Protein 3NG2 (pdb70)

Foldseek 3Di:
DDPPWQEAPPVRDGPCRQVVVPWAWDAQPVGRIHIPVVQVVVCVPAQADPPPGHRRDDDPDDDDDD/DQDPPFAAAPPVRDGDCRQVVVPWDWDAQPVGDIHTPVVVVVVVVPAQADPPPGHGRDDDPDDDDDD

InterPro domains:
  IPR001841 Zinc finger, RING-type [PF13639] (135-181)
  IPR001841 Zinc finger, RING-type [PS50089] (136-181)
  IPR001841 Zinc finger, RING-type [SM00184] (136-180)
  IPR013083 Zinc finger, RING/FYVE/PHD-type [G3DSA:3.30.40.10] (132-194)
  IPR017907 Zinc finger, RING-type, conserved site [PS00518] (158-167)
  IPR043295 RNF4, RING finger, HC subclass [cd16533] (131-187)
  IPR047134 E3 ubiquitin-protein ligase RNF4 [PTHR23041] (5-194)

GO terms:
  GO:0004842 ubiquitin-protein transferase activity (F, IDA)
  GO:0005634 nucleus (C, IDA)
  GO:0005654 nucleoplasm (C, IDA)
  GO:0016605 PML body (C, IDA)
  GO:0003677 DNA binding (F, IDA)
  GO:0031491 nucleosome binding (F, IDA)
  GO:0045893 positive regulation of DNA-templated transcription (P, IDA)
  GO:0046685 response to arsenic-containing substance (P, IDA)
  GO:0085020 protein K6-linked ubiquitination (P, IDA)
  GO:0070534 protein K63-linked ubiquitination (P, IDA)
  GO:0070936 protein K48-linked ubiquitination (P, IDA)
  GO:0070979 pr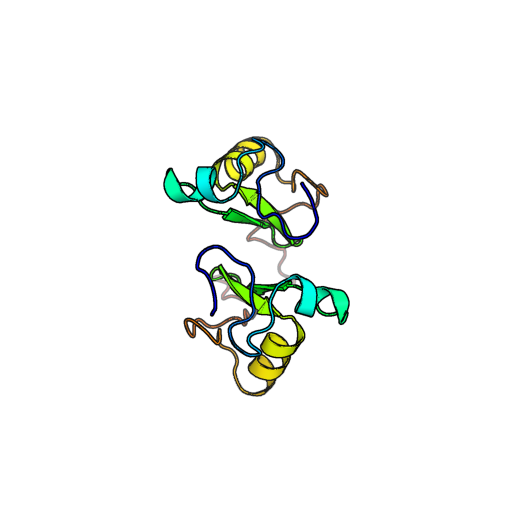otein K11-linked ubiquitination (P, IDA)
  GO:0061630 ubiquitin protein ligase activity (F, EXP)
  GO:0005634 nucleus (C, EXP)
  GO:0004842 ubiquitin-protein transferase activity (F, IMP)
  GO:0016567 protein ubiquitination (P, IMP)
  GO:0051865 protein autoubiquitination (P, IMP)
  GO:0032184 SUMO polymer binding (F, IPI)
  GO:0061630 ubiquitin protein ligase activity (F, IDA)
  GO:0008270 zinc ion binding (F, IDA)

Structure (mmCIF, N/CA/C/O backbone):
data_3NG2
#
_entry.id   3NG2
#
_cell.length_a   58.487
_cell.length_b   85.922
_cell.length_c   22.277
_cell.angle_alpha   90.00
_cell.angle_beta   90.00
_cell.angle_gamma   90.00
#
_symmetry.space_group_name_H-M   'P 21 21 2'
#
loop_
_entity.id
_entity.type
_entity.pdbx_description
1 polymer 'RING finger protein 4'
2 non-polymer 'ZINC ION'
3 non-polymer 'SULFATE ION'
4 water water
#
loop_
_atom_site.group_PDB
_atom_site.id
_atom_site.type_symbol
_atom_site.label_atom_id
_atom_site.label_alt_id
_atom_site.label_comp_id
_atom_site.label_asym_id
_atom_site.label_entity_id
_atom_site.label_seq_id
_atom_site.pdbx_PDB_ins_code
_atom_site.Cartn_x
_atom_site.Cartn_y
_atom_site.Cartn_z
_atom_site.occupancy
_atom_site.B_iso_or_equiv
_atom_site.auth_seq_id
_atom_site.auth_comp_id
_atom_site.auth_asym_id
_atom_site.auth_atom_id
_atom_site.pdbx_PDB_model_num
ATOM 1 N N . ARG A 1 6 ? -13.527 25.474 6.032 1.00 36.12 129 ARG A N 1
ATOM 2 C CA . ARG A 1 6 ? -14.615 26.199 6.786 1.00 35.75 129 ARG A CA 1
ATOM 3 C C . ARG A 1 6 ? -15.665 25.248 7.414 1.00 34.79 129 ARG A C 1
ATOM 4 O O . ARG A 1 6 ? -15.267 24.244 8.007 1.00 35.45 129 ARG A O 1
ATOM 12 N N . PRO A 1 7 ? -16.991 25.536 7.315 1.00 33.63 130 PRO A N 1
ATOM 13 C CA . PRO A 1 7 ? -17.911 24.654 8.065 1.00 32.59 130 PRO A CA 1
ATOM 14 C C . PRO A 1 7 ? -17.933 23.185 7.602 1.00 31.76 130 PRO A C 1
ATOM 15 O O . PRO A 1 7 ? -17.526 22.899 6.483 1.00 31.08 130 PRO A O 1
ATOM 19 N N . SER A 1 8 ? -18.422 22.281 8.462 1.00 30.92 131 SER A N 1
ATOM 20 C CA . SER A 1 8 ? -18.544 20.855 8.139 1.00 29.75 131 SER A CA 1
ATOM 21 C C . SER A 1 8 ? -19.145 20.686 6.753 1.00 28.25 131 SER A C 1
ATOM 22 O O . SER A 1 8 ? -20.159 21.303 6.450 1.00 28.18 131 SER A O 1
ATOM 25 N N . GLY A 1 9 ? -18.504 19.881 5.908 1.00 26.20 132 GLY A N 1
ATOM 26 C CA . GLY A 1 9 ? -19.028 19.609 4.551 1.00 24.81 132 GLY A CA 1
ATOM 27 C C . GLY A 1 9 ? -18.462 20.532 3.488 1.00 24.35 132 GLY A C 1
ATOM 28 O O . GLY A 1 9 ? -18.835 20.439 2.315 1.00 23.26 132 GLY A O 1
ATOM 29 N N . THR A 1 10 ? -17.564 21.429 3.902 1.00 23.66 133 THR A N 1
ATOM 30 C CA . THR A 1 10 ? -16.825 22.260 2.969 1.00 24.08 133 THR A CA 1
ATOM 31 C C . THR A 1 10 ? -15.640 21.469 2.467 1.00 24.89 133 THR A C 1
ATOM 32 O O . THR A 1 10 ? -14.834 20.934 3.258 1.00 25.18 133 THR A O 1
ATOM 36 N N . VAL A 1 11 ? -15.554 21.346 1.154 1.00 24.13 134 VAL A N 1
ATOM 37 C CA . VAL A 1 11 ? -14.430 20.671 0.551 1.00 25.08 134 VAL A CA 1
ATOM 38 C C . VAL A 1 11 ? -13.523 21.843 0.156 1.00 25.56 134 VAL A C 1
ATOM 39 O O . VAL A 1 11 ? -13.760 22.527 -0.850 1.00 25.83 134 VAL A O 1
ATOM 43 N N . SER A 1 12 ? -12.500 22.082 0.955 1.00 24.53 135 SER A N 1
ATOM 44 C CA . SER A 1 12 ? -11.523 23.100 0.588 1.00 23.80 135 SER A CA 1
ATOM 45 C C . SER A 1 12 ? -10.160 22.724 1.123 1.00 22.22 135 SER A C 1
ATOM 46 O O . SER A 1 12 ? -10.042 21.821 1.950 1.00 21.69 135 SER A O 1
ATOM 49 N N . CYS A 1 13 ? -9.12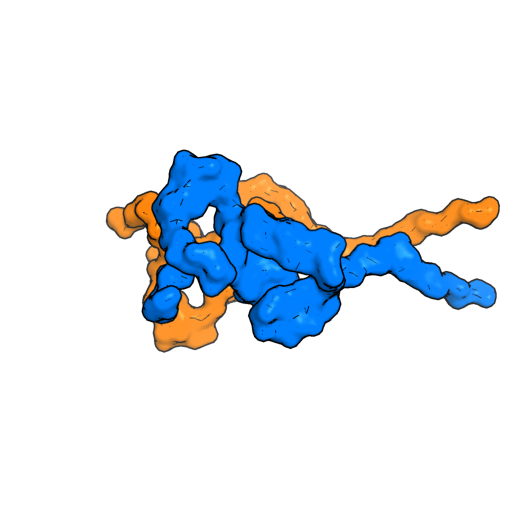1 23.388 0.616 1.00 20.05 136 CYS A N 1
ATOM 50 C CA . CYS A 1 13 ? -7.768 23.142 1.085 1.00 19.31 136 CYS A CA 1
ATOM 51 C C . CYS A 1 13 ? -7.460 24.077 2.229 1.00 19.70 136 CYS A C 1
ATOM 52 O O . CYS A 1 13 ? -7.603 25.288 2.075 1.00 17.80 136 CYS A O 1
ATOM 55 N N . PRO A 1 14 ? -7.011 23.526 3.369 1.00 19.11 137 PRO A N 1
ATOM 56 C CA . PRO A 1 14 ? -6.724 24.372 4.528 1.00 20.91 137 PRO A CA 1
ATOM 57 C C . PRO A 1 14 ? -5.405 25.141 4.404 1.00 21.85 137 PRO A C 1
ATOM 58 O O . PRO A 1 14 ? -5.204 26.130 5.116 1.00 23.49 137 PRO A O 1
ATOM 62 N N . ILE A 1 15 ? -4.530 24.713 3.499 1.00 20.59 138 ILE A N 1
ATOM 63 C CA . ILE A 1 15 ? -3.233 25.360 3.293 1.00 20.61 138 ILE A CA 1
ATOM 64 C C . ILE A 1 15 ? -3.322 26.628 2.422 1.00 21.65 138 ILE A C 1
ATOM 65 O O . ILE A 1 15 ? -2.891 27.694 2.854 1.00 22.85 138 ILE A O 1
ATOM 70 N N . CYS A 1 16 ? -3.821 26.507 1.192 1.00 20.77 139 CYS A N 1
ATOM 71 C CA . CYS A 1 16 ? -3.987 27.670 0.321 1.00 21.29 139 C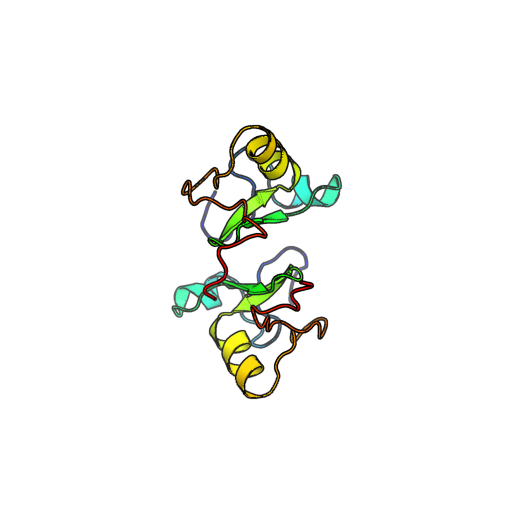YS A CA 1
ATOM 72 C C . CYS A 1 16 ? -5.296 28.389 0.630 1.00 22.86 139 CYS A C 1
ATOM 73 O O . CYS A 1 16 ? -5.430 29.565 0.310 1.00 23.35 139 CYS A O 1
ATOM 76 N N . MET A 1 17 ? -6.236 27.677 1.258 1.00 23.48 140 MET A N 1
ATOM 77 C CA . MET A 1 17 ? -7.590 28.208 1.581 1.00 25.64 140 MET A CA 1
ATOM 78 C C . MET A 1 17 ? -8.544 28.385 0.377 1.00 25.78 140 MET A C 1
ATOM 79 O O . MET A 1 17 ? -9.621 29.002 0.505 1.00 27.09 140 MET A O 1
ATOM 84 N N . ASP A 1 18 ? -8.166 27.861 -0.785 1.00 24.51 141 ASP A N 1
ATOM 85 C CA . ASP A 1 18 ? -9.031 27.893 -1.960 1.00 24.84 141 ASP A CA 1
ATOM 86 C C . ASP A 1 18 ? -10.200 26.961 -1.723 1.00 24.99 141 ASP A C 1
ATOM 87 O O . ASP A 1 18 ? -10.041 25.889 -1.134 1.00 24.91 141 ASP A O 1
ATOM 92 N N . GLY A 1 19 ? -11.383 27.409 -2.124 1.00 25.29 142 GLY A N 1
ATOM 93 C CA . GLY A 1 19 ? -12.588 26.579 -2.016 1.00 25.08 142 GLY A CA 1
ATOM 94 C C . GLY A 1 19 ? -12.636 25.593 -3.160 1.00 24.54 142 GLY A C 1
ATOM 95 O O . GLY A 1 19 ? -11.861 25.693 -4.119 1.00 23.77 142 GLY A O 1
ATOM 96 N N . TYR A 1 20 ? -13.573 24.648 -3.072 1.00 24.11 143 TYR A N 1
ATOM 97 C CA . TYR A 1 20 ? -13.771 23.653 -4.122 1.00 23.61 143 TYR A CA 1
ATOM 98 C C . TYR A 1 20 ? -13.703 24.166 -5.579 1.00 23.81 143 TYR A C 1
ATOM 99 O O . TYR A 1 20 ? -12.968 23.612 -6.424 1.00 22.75 143 TYR A O 1
ATOM 108 N N . SER A 1 21 ? -14.494 25.197 -5.876 1.00 24.32 144 SER A N 1
ATOM 109 C CA . SER A 1 21 ? -14.616 25.687 -7.250 1.00 25.39 144 SER A CA 1
ATOM 110 C C . SER A 1 21 ? -13.299 26.231 -7.792 1.00 25.57 144 SER A C 1
ATOM 111 O O . SER A 1 21 ? -12.882 25.912 -8.920 1.00 25.86 144 SER A O 1
ATOM 114 N N . GLU A 1 22 ? -12.647 27.024 -6.959 1.00 25.50 145 GLU A N 1
ATOM 115 C CA . GLU A 1 22 ? -11.339 27.614 -7.242 1.00 26.08 145 GLU A CA 1
ATOM 116 C C . GLU A 1 22 ? -10.250 26.570 -7.560 1.00 26.03 145 GLU A C 1
ATOM 117 O O . GLU A 1 22 ? -9.370 26.798 -8.424 1.00 26.68 145 GLU A O 1
ATOM 123 N N . ILE A 1 23 ? -10.308 25.430 -6.870 1.00 24.52 146 ILE A N 1
ATOM 124 C CA . ILE A 1 23 ? -9.357 24.338 -7.080 1.00 23.57 146 ILE A CA 1
ATOM 125 C C . ILE A 1 23 ? -9.590 23.603 -8.404 1.00 24.44 146 ILE A C 1
ATOM 126 O O . ILE A 1 23 ? -8.705 23.555 -9.243 1.00 24.02 146 ILE A O 1
ATOM 131 N N . VAL A 1 24 ? -10.775 23.028 -8.593 1.00 25.49 147 VAL A N 1
ATOM 132 C CA . VAL A 1 24 ? -10.973 22.103 -9.708 1.00 27.81 147 VAL A CA 1
ATOM 133 C C . VAL A 1 24 ? -11.063 22.834 -11.046 1.00 28.86 147 VAL A C 1
ATOM 134 O O . VAL A 1 24 ? -10.657 22.301 -12.085 1.00 30.87 147 VAL A O 1
ATOM 138 N N . GLN A 1 25 ? -11.543 24.071 -11.023 1.00 29.95 148 GLN A N 1
ATOM 139 C CA . GLN A 1 25 ? -11.739 24.797 -12.271 1.00 31.02 148 GLN A CA 1
ATOM 140 C C . GLN A 1 25 ? -10.410 25.301 -12.842 1.00 31.27 148 GLN A C 1
ATOM 141 O O . GLN A 1 25 ? -10.321 25.602 -14.042 1.00 32.55 148 GLN A O 1
ATOM 147 N N . ASN A 1 26 ? -9.369 25.302 -12.003 1.00 30.73 149 ASN A N 1
ATOM 148 C CA . ASN A 1 26 ? -8.050 25.790 -12.387 1.00 29.96 149 ASN A CA 1
ATOM 149 C C . ASN A 1 26 ? -7.010 24.665 -12.581 1.00 28.47 149 ASN A C 1
ATOM 150 O O . ASN A 1 26 ? -5.799 24.891 -12.551 1.00 27.90 149 ASN A O 1
ATOM 155 N N . GLY A 1 27 ? -7.511 23.448 -12.793 1.00 26.40 150 GLY A N 1
ATOM 156 C CA . GLY A 1 27 ? -6.683 22.312 -13.172 1.00 24.69 150 GLY A CA 1
ATOM 157 C C . GLY A 1 27 ? -6.070 21.540 -12.019 1.00 23.09 150 GLY A C 1
ATOM 158 O O . GLY A 1 27 ? -5.336 20.586 -12.241 1.00 23.75 150 GLY A O 1
ATOM 159 N N . ARG A 1 28 ? -6.359 21.948 -10.790 1.00 21.08 151 ARG A N 1
ATOM 160 C CA . ARG A 1 28 ? -5.973 21.129 -9.632 1.00 18.93 151 ARG A CA 1
ATOM 161 C C . ARG A 1 28 ? -7.084 20.170 -9.262 1.00 18.19 151 ARG A C 1
ATOM 162 O O . ARG A 1 28 ? -8.190 20.206 -9.850 1.00 18.83 151 ARG A O 1
ATOM 170 N N . LEU A 1 29 ? -6.777 19.288 -8.313 1.00 16.67 152 LEU A N 1
ATOM 171 C CA . LEU A 1 29 ? -7.734 18.284 -7.858 1.00 16.12 152 LEU A CA 1
ATOM 172 C C . LEU A 1 29 ? -7.892 18.411 -6.358 1.00 15.18 152 LEU A C 1
ATOM 173 O O . LEU A 1 29 ? -6.993 18.918 -5.688 1.00 16.19 152 LEU A O 1
ATOM 178 N N . ILE A 1 30 ? -9.035 17.965 -5.845 1.00 14.59 153 ILE A N 1
ATOM 179 C CA . ILE A 1 30 ? -9.156 17.683 -4.418 1.00 14.35 153 ILE A CA 1
ATOM 180 C C . ILE A 1 30 ? -8.466 16.324 -4.219 1.00 13.34 153 ILE A C 1
ATOM 181 O O . ILE A 1 30 ? -8.651 15.408 -5.032 1.00 13.35 153 ILE A O 1
ATOM 186 N N . VAL A 1 31 ? -7.669 16.209 -3.155 1.00 13.12 154 VAL A N 1
ATOM 187 C CA . VAL A 1 31 ? -6.967 14.974 -2.815 1.00 11.03 154 VAL A CA 1
ATOM 188 C C . VAL A 1 31 ? -7.189 14.641 -1.334 1.00 12.15 154 VAL A C 1
ATOM 189 O O . VAL A 1 31 ? -7.480 15.546 -0.514 1.00 11.82 154 VAL A O 1
ATOM 193 N N . SER A 1 32 ? -7.088 13.351 -1.011 1.00 11.48 155 SER A N 1
ATOM 194 C CA . SER A 1 32 ? -7.175 12.884 0.372 1.00 12.61 155 SER A CA 1
ATOM 195 C C . SER A 1 32 ? -5.941 12.035 0.658 1.00 13.28 155 SER A C 1
ATOM 196 O O . SER A 1 32 ? -5.515 11.244 -0.168 1.00 12.93 155 SER A O 1
ATOM 199 N N . THR A 1 33 ? -5.372 12.209 1.832 1.00 13.51 156 THR A N 1
ATOM 200 C CA . THR A 1 33 ? -4.358 11.250 2.321 1.00 14.82 156 THR A CA 1
ATOM 201 C C . THR A 1 33 ? -5.050 9.959 2.730 1.00 14.62 156 THR A C 1
ATOM 202 O O . THR A 1 33 ? -6.268 9.940 2.914 1.00 15.83 156 THR A O 1
ATOM 206 N N . GLU A 1 34 ? -4.291 8.878 2.926 1.00 15.52 157 GLU A N 1
ATOM 207 C CA . GLU A 1 34 ? -4.894 7.618 3.424 1.00 16.40 157 GLU A CA 1
ATOM 208 C C . GLU A 1 34 ? -5.502 7.792 4.814 1.00 16.52 157 GLU A C 1
ATOM 209 O O . GLU A 1 34 ? -6.361 7.000 5.199 1.00 17.90 157 GLU A O 1
ATOM 215 N N . CYS A 1 35 ? -5.055 8.818 5.554 1.00 16.03 158 CYS A N 1
ATOM 216 C CA . CYS A 1 35 ? -5.570 9.115 6.910 1.00 15.81 158 CYS A CA 1
ATOM 217 C C . CYS A 1 35 ? -6.840 9.961 6.867 1.00 16.80 158 CYS A C 1
ATOM 218 O O . CYS A 1 35 ? -7.392 10.345 7.921 1.00 17.07 158 CYS A O 1
ATOM 221 N N . GLY A 1 36 ? -7.331 10.207 5.647 1.00 16.25 159 GLY A N 1
ATOM 222 C CA . GLY A 1 36 ? -8.628 10.864 5.462 1.00 14.84 159 GLY A CA 1
ATOM 223 C C . GLY A 1 36 ? -8.575 12.390 5.444 1.00 14.48 159 GLY A C 1
ATOM 224 O O . GLY A 1 36 ? -9.607 13.045 5.552 1.00 14.30 159 GLY A O 1
ATOM 225 N N . HIS A 1 37 ? -7.393 12.966 5.295 1.00 12.48 160 HIS A N 1
A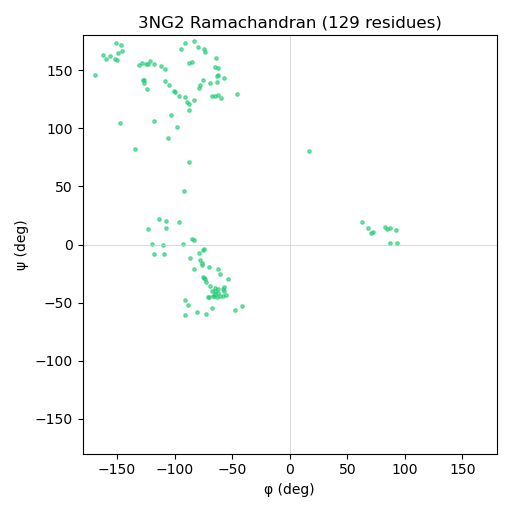TOM 226 C CA . HIS A 1 37 ? -7.255 14.433 5.374 1.00 13.11 160 HIS A CA 1
ATOM 227 C C . HIS A 1 37 ? -7.155 15.096 4.023 1.00 12.64 160 HIS A C 1
ATOM 228 O O . HIS A 1 37 ? -6.397 14.662 3.181 1.00 12.99 160 HIS A O 1
ATOM 235 N N . VAL A 1 38 ? -7.932 16.154 3.831 1.00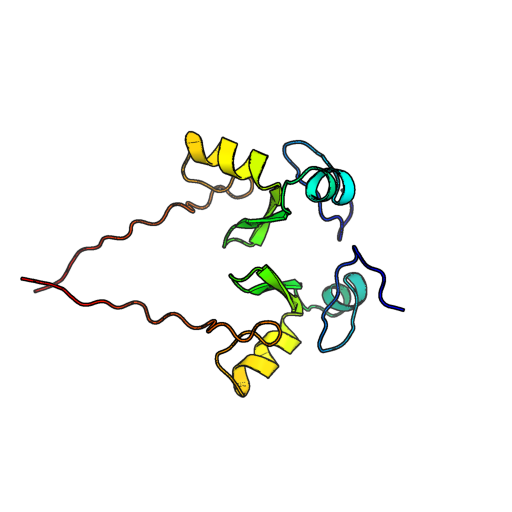 13.46 161 VAL A N 1
ATOM 236 C CA . VAL A 1 38 ? -8.195 16.649 2.453 1.00 12.93 161 VAL A CA 1
ATOM 237 C C . VAL A 1 38 ? -7.483 17.951 2.178 1.00 13.83 161 VAL A C 1
ATOM 238 O O . VAL A 1 38 ? -7.383 18.818 3.075 1.00 12.54 161 VAL A O 1
ATOM 242 N N . PHE A 1 39 ? -6.956 18.073 0.953 1.00 12.95 162 PHE A N 1
ATOM 243 C CA . PHE A 1 39 ? -6.106 19.198 0.546 1.00 13.39 162 PHE A CA 1
ATOM 244 C C . PHE A 1 39 ? -6.326 19.355 -0.945 1.00 13.64 162 PHE A C 1
ATOM 245 O O . PHE A 1 39 ? -7.036 18.557 -1.562 1.00 12.98 162 PHE A O 1
ATOM 253 N N . CYS A 1 40 ? -5.762 20.412 -1.528 1.00 14.32 163 CYS A N 1
ATOM 254 C CA . CYS A 1 40 ? -5.704 20.465 -3.000 1.00 13.84 163 CYS A CA 1
ATOM 255 C C . CYS A 1 40 ? -4.420 19.737 -3.380 1.00 14.33 163 CYS A C 1
ATOM 256 O O . CYS A 1 40 ? -3.519 19.585 -2.539 1.00 13.64 163 CYS A O 1
ATOM 259 N N . SER A 1 41 ? -4.375 19.231 -4.616 1.00 14.08 164 SER A N 1
ATOM 260 C CA . SER A 1 41 ? -3.250 18.421 -5.107 1.00 14.38 164 SER A CA 1
ATOM 261 C C . SER A 1 41 ? -1.916 19.172 -4.958 1.00 15.39 164 SER A C 1
ATOM 262 O O . SER A 1 41 ? -0.884 18.601 -4.556 1.00 16.07 164 SER A O 1
ATOM 265 N N . GLN A 1 42 ? -1.937 20.452 -5.301 1.00 15.89 165 GLN A N 1
ATOM 266 C CA . GLN A 1 42 ? -0.700 21.219 -5.365 1.00 17.51 165 GLN A CA 1
ATOM 267 C C . GLN A 1 42 ? -0.095 21.491 -3.974 1.00 17.28 165 GLN A C 1
ATOM 268 O O . GLN A 1 42 ? 1.108 21.337 -3.774 1.00 15.46 165 GLN A O 1
ATOM 274 N N . CYS A 1 43 ? -0.926 21.896 -3.018 1.00 16.34 166 CYS A N 1
ATOM 275 C CA . CYS A 1 43 ? -0.406 22.137 -1.648 1.00 16.88 166 CYS A CA 1
ATOM 276 C C . CYS A 1 43 ? 0.097 20.832 -1.016 1.00 16.52 166 CYS A C 1
ATOM 277 O O . CYS A 1 43 ? 1.144 20.820 -0.350 1.00 16.33 166 CYS A O 1
ATOM 280 N N . LEU A 1 44 ? -0.617 19.725 -1.228 1.00 16.22 167 LEU A N 1
ATOM 281 C CA . LEU A 1 44 ? -0.141 18.470 -0.628 1.00 17.30 167 LEU A CA 1
ATOM 282 C C . LEU A 1 44 ? 1.188 18.037 -1.244 1.00 17.92 167 LEU A C 1
ATOM 283 O O . LEU A 1 44 ? 2.111 17.643 -0.535 1.00 16.77 167 LEU A O 1
ATOM 288 N N . ARG A 1 45 ? 1.288 18.128 -2.568 1.00 18.84 168 ARG A N 1
ATOM 289 C CA . ARG A 1 45 ? 2.517 17.763 -3.245 1.00 20.37 168 ARG A CA 1
ATOM 290 C C . ARG A 1 45 ? 3.672 18.625 -2.770 1.00 20.17 168 ARG A C 1
ATOM 291 O O . ARG A 1 45 ? 4.776 18.101 -2.516 1.00 19.87 168 ARG A O 1
ATOM 299 N N . ASP A 1 46 ? 3.422 19.924 -2.656 1.00 20.88 169 ASP A N 1
ATOM 300 C CA . ASP A 1 46 ? 4.437 20.850 -2.163 1.00 23.00 169 ASP A CA 1
ATOM 301 C C . ASP A 1 46 ? 4.933 20.477 -0.771 1.00 22.58 169 ASP A C 1
ATOM 302 O O . ASP A 1 46 ? 6.130 20.464 -0.525 1.00 22.17 169 ASP A O 1
ATOM 307 N N . SER A 1 47 ? 4.011 20.136 0.122 1.00 22.73 170 SER A N 1
ATOM 308 C CA . SER A 1 47 ? 4.382 19.751 1.466 1.00 24.26 170 SER A CA 1
ATOM 309 C C . SER A 1 47 ? 5.194 18.439 1.458 1.00 24.39 170 SER A C 1
ATOM 310 O O . SER A 1 47 ? 6.163 18.272 2.223 1.00 25.24 170 SER A O 1
ATOM 313 N N . LEU A 1 48 ? 4.827 17.513 0.585 1.00 23.24 171 LEU A N 1
ATOM 314 C CA . LEU A 1 48 ? 5.519 16.226 0.528 1.00 23.73 171 LEU A CA 1
ATOM 315 C C . LEU A 1 48 ? 6.902 16.270 -0.136 1.00 23.19 171 LEU A C 1
ATOM 316 O O . LEU A 1 48 ? 7.617 15.272 -0.150 1.00 22.72 171 LEU A O 1
ATOM 321 N N . LYS A 1 49 ? 7.283 17.413 -0.670 1.00 22.91 172 LYS A N 1
ATOM 322 C CA . LYS A 1 49 ? 8.626 17.552 -1.231 1.00 24.28 172 LYS A CA 1
ATOM 323 C C . LYS A 1 49 ? 9.682 17.636 -0.148 1.00 24.24 172 LYS A C 1
ATOM 324 O O . LYS A 1 49 ? 10.824 17.189 -0.355 1.00 24.09 172 LYS A O 1
ATOM 330 N N . ASN A 1 50 ? 9.298 18.182 1.008 1.00 23.72 173 ASN A N 1
ATOM 331 C CA . ASN A 1 50 ? 10.250 18.421 2.094 1.00 24.37 173 ASN A CA 1
ATOM 332 C C . ASN A 1 50 ? 9.965 17.700 3.401 1.00 25.04 173 ASN A C 1
ATOM 333 O O . ASN A 1 50 ? 10.697 17.868 4.369 1.00 25.48 173 ASN A O 1
ATOM 338 N N . ALA A 1 51 ? 8.892 16.919 3.425 1.00 24.25 174 ALA A N 1
ATOM 339 C CA . ALA A 1 51 ? 8.508 16.142 4.601 1.00 24.68 174 ALA A CA 1
ATOM 340 C C . ALA A 1 51 ? 7.781 14.883 4.122 1.00 24.05 174 ALA A C 1
ATOM 341 O O . ALA A 1 51 ? 7.302 14.846 2.982 1.00 24.83 174 ALA A O 1
ATOM 343 N N . ASN A 1 52 ? 7.724 13.850 4.958 1.00 23.01 175 ASN A N 1
ATOM 344 C CA . ASN A 1 52 ? 7.094 12.578 4.574 1.00 23.38 175 ASN A CA 1
ATOM 345 C C . ASN A 1 52 ? 5.749 12.368 5.268 1.00 22.29 175 ASN A C 1
ATOM 346 O O . ASN A 1 52 ? 5.226 11.265 5.286 1.00 22.60 175 ASN A O 1
ATOM 351 N N . THR A 1 53 ? 5.205 13.422 5.858 1.00 21.68 176 THR A N 1
ATOM 352 C CA . THR A 1 53 ? 4.077 13.284 6.768 1.00 19.52 176 THR A CA 1
ATOM 353 C C . THR A 1 53 ? 2.861 14.113 6.349 1.00 18.55 176 THR A C 1
ATOM 354 O O . THR A 1 53 ? 2.992 15.120 5.653 1.00 18.16 176 THR A O 1
ATOM 358 N N . CYS A 1 54 ? 1.686 13.683 6.782 1.00 16.75 177 CYS A N 1
ATOM 359 C CA . CYS A 1 54 ? 0.460 14.457 6.548 1.00 15.62 177 CYS A CA 1
ATOM 360 C C . CYS A 1 54 ? 0.550 15.814 7.236 1.00 16.51 177 CYS A C 1
ATOM 361 O O . CYS A 1 54 ? 0.847 15.866 8.425 1.00 16.77 177 CYS A O 1
ATOM 364 N N . PRO A 1 55 ? 0.280 16.914 6.496 1.00 16.88 178 PRO A N 1
ATOM 365 C CA . PRO A 1 55 ? 0.335 18.241 7.094 1.00 18.03 178 PRO A CA 1
ATOM 366 C C . PRO A 1 55 ? -0.647 18.446 8.251 1.00 18.29 178 PRO A C 1
ATOM 367 O O . PRO A 1 55 ? -0.390 19.298 9.113 1.00 19.97 178 PRO A O 1
ATOM 371 N N . THR A 1 56 ? -1.742 17.690 8.271 1.00 17.61 179 THR A N 1
ATOM 372 C CA . THR A 1 56 ? -2.783 17.835 9.308 1.00 18.89 179 THR A CA 1
ATOM 373 C C . THR A 1 56 ? -2.533 16.985 10.568 1.00 19.10 179 THR A C 1
ATOM 374 O O . THR A 1 56 ? -2.532 17.508 11.701 1.00 19.74 179 THR A O 1
ATOM 378 N N . CYS A 1 57 ? -2.297 15.691 10.394 1.00 19.21 180 CYS A N 1
ATOM 379 C CA . CYS A 1 57 ? -2.153 14.809 11.552 1.00 19.13 180 CYS A CA 1
ATOM 380 C C . CYS A 1 57 ? -0.711 14.304 11.774 1.00 19.74 180 CYS A C 1
ATOM 381 O O . CYS A 1 57 ? -0.410 13.629 12.781 1.00 19.13 180 CYS A O 1
ATOM 384 N N . ARG A 1 58 ? 0.141 14.591 10.801 1.00 19.64 181 ARG A N 1
ATOM 385 C CA . ARG A 1 58 ? 1.553 14.184 10.779 1.00 21.07 181 ARG A CA 1
ATOM 386 C C . ARG A 1 58 ? 1.833 12.680 10.757 1.00 21.34 181 ARG A C 1
ATOM 387 O O . ARG A 1 58 ? 2.949 12.253 11.084 1.00 20.79 181 ARG A O 1
ATOM 395 N N . LYS A 1 59 ? 0.835 11.877 10.372 1.00 20.79 182 LYS A N 1
ATOM 396 C CA . LYS A 1 59 ? 1.101 10.470 10.102 1.00 22.26 182 LYS A CA 1
ATOM 397 C C . LYS A 1 59 ? 2.063 10.368 8.933 1.00 22.64 182 LYS A C 1
ATOM 398 O O . LYS A 1 59 ? 1.953 11.125 7.972 1.00 20.73 182 LYS A O 1
ATOM 404 N N . LYS A 1 60 ? 3.018 9.439 8.998 1.00 23.08 183 LYS A N 1
ATOM 405 C CA . LYS A 1 60 ? 3.878 9.243 7.845 1.00 24.90 183 LYS A CA 1
ATOM 406 C C . LYS A 1 60 ? 3.025 8.658 6.725 1.00 25.52 183 LYS A C 1
ATOM 407 O O . LYS A 1 60 ? 2.302 7.672 6.936 1.00 26.07 183 LYS A O 1
ATOM 413 N N . ILE A 1 61 ? 3.083 9.283 5.554 1.00 25.66 184 ILE A N 1
ATOM 414 C CA . ILE A 1 61 ? 2.343 8.809 4.402 1.00 26.75 184 ILE A CA 1
ATOM 415 C C . ILE A 1 61 ? 3.237 8.525 3.177 1.00 27.69 184 ILE A C 1
ATOM 416 O O . ILE A 1 61 ? 2.755 8.372 2.062 1.00 27.17 184 ILE A O 1
ATOM 421 N N . ASN A 1 62 ? 4.545 8.476 3.393 1.00 28.83 185 ASN A N 1
ATOM 422 C CA . ASN A 1 62 ? 5.443 7.958 2.369 1.00 31.01 185 ASN A CA 1
ATOM 423 C C . ASN A 1 62 ? 5.851 6.541 2.784 1.00 31.65 185 ASN A C 1
ATOM 424 O O . ASN A 1 62 ? 6.513 6.385 3.809 1.00 33.51 185 ASN A O 1
ATOM 429 N N . HIS A 1 63 ? 5.384 5.533 2.024 1.00 31.38 186 HIS A N 1
ATOM 430 C CA . HIS A 1 63 ? 5.655 4.062 2.141 1.00 31.25 186 HIS A CA 1
ATOM 431 C C . HIS A 1 63 ? 6.939 3.891 1.287 1.00 30.10 186 HIS A C 1
ATOM 432 O O . HIS A 1 63 ? 6.857 4.052 0.091 1.00 28.55 186 HIS A O 1
ATOM 439 N N . LYS A 1 64 ? 8.119 3.497 1.794 1.00 30.23 187 LYS A N 1
ATOM 440 C CA . LYS A 1 64 ? 8.677 2.104 1.868 1.00 28.85 187 LYS A CA 1
ATOM 441 C C . LYS A 1 64 ? 8.160 0.916 1.053 1.00 27.53 187 LYS A C 1
ATOM 442 O O . LYS A 1 64 ? 7.445 0.048 1.572 1.00 27.25 187 LYS A O 1
ATOM 448 N N . ARG A 1 65 ? 8.584 0.824 -0.213 1.00 24.37 188 ARG A N 1
ATOM 449 C CA . ARG A 1 65 ? 8.266 -0.382 -0.956 1.00 22.83 188 ARG A CA 1
ATOM 450 C C . ARG A 1 65 ? 9.411 -1.402 -0.806 1.00 20.97 188 ARG A C 1
ATOM 451 O O . ARG A 1 65 ? 9.823 -2.001 -1.785 1.00 20.69 188 ARG A O 1
ATOM 459 N N . TYR A 1 66 ? 9.900 -1.594 0.420 1.00 19.41 189 TYR A N 1
ATOM 460 C CA . TYR A 1 66 ? 10.852 -2.665 0.701 1.00 18.46 189 TYR A CA 1
ATOM 461 C C . TYR A 1 66 ? 10.692 -3.106 2.158 1.00 17.32 189 TYR A C 1
ATOM 462 O O . TYR A 1 66 ? 10.108 -2.373 2.976 1.00 17.00 189 TYR A O 1
ATOM 471 N N . HIS A 1 67 ? 11.147 -4.310 2.472 1.00 14.88 190 HIS A N 1
ATOM 472 C CA . HIS A 1 67 ? 10.955 -4.834 3.812 1.00 13.87 190 HIS A CA 1
ATOM 473 C C . HIS A 1 67 ? 11.924 -5.998 4.025 1.00 13.96 190 HIS A C 1
ATOM 474 O O . HIS A 1 67 ? 12.403 -6.590 3.054 1.00 12.44 190 HIS A O 1
ATOM 481 N N . PRO A 1 68 ? 12.152 -6.380 5.290 1.00 13.94 191 PRO A N 1
ATOM 482 C CA . PRO A 1 68 ? 12.940 -7.573 5.561 1.00 14.17 191 PRO A CA 1
ATOM 483 C C . PRO A 1 68 ? 12.253 -8.815 5.051 1.00 13.56 191 PRO A C 1
ATOM 484 O O . PRO A 1 68 ? 11.030 -8.835 4.957 1.00 13.57 191 PRO A O 1
ATOM 488 N N . ILE A 1 69 ? 13.021 -9.846 4.713 1.00 14.41 192 ILE A N 1
ATOM 489 C CA . ILE A 1 69 ? 12.471 -11.178 4.428 1.00 15.00 192 ILE A CA 1
ATOM 490 C C . ILE A 1 69 ? 13.149 -12.201 5.343 1.00 15.92 192 ILE A C 1
ATOM 491 O O . ILE A 1 69 ? 14.374 -12.166 5.516 1.00 16.36 192 ILE A O 1
ATOM 496 N N . TYR A 1 70 ? 12.350 -13.070 5.942 1.00 15.83 193 TYR A N 1
ATOM 497 C CA . TYR A 1 70 ? 12.843 -13.925 7.006 1.00 19.19 193 TYR A CA 1
ATOM 498 C C . TYR A 1 70 ? 13.025 -15.357 6.507 1.00 21.94 193 TYR A C 1
ATOM 499 O O . TYR A 1 70 ? 12.088 -16.185 6.511 1.00 21.66 193 TYR A O 1
ATOM 508 N N . ILE A 1 71 ? 14.247 -15.606 6.045 1.00 24.61 194 ILE A N 1
ATOM 509 C CA . ILE A 1 71 ? 14.704 -16.918 5.581 1.00 27.35 194 ILE A CA 1
ATOM 510 C C . ILE A 1 71 ? 15.963 -17.333 6.360 1.00 27.84 194 ILE A C 1
ATOM 511 O O . ILE A 1 71 ? 16.533 -16.495 7.096 1.00 29.12 194 ILE A O 1
ATOM 516 N N . LEU B 1 5 ? -33.286 16.059 -7.389 1.00 33.95 128 LEU B N 1
ATOM 517 C CA . LEU B 1 5 ? -32.153 16.958 -7.769 1.00 33.10 128 LEU B CA 1
ATOM 518 C C . LEU B 1 5 ? -30.891 16.607 -6.997 1.00 33.67 128 LEU B C 1
ATOM 519 O O . LEU B 1 5 ? -30.911 16.478 -5.764 1.00 32.74 128 LEU B O 1
ATOM 524 N N . ARG B 1 6 ? -29.795 16.459 -7.739 1.00 33.55 129 ARG B N 1
ATOM 525 C CA . ARG B 1 6 ? -28.513 16.086 -7.181 1.00 33.95 129 ARG B CA 1
ATOM 526 C C . ARG B 1 6 ? -27.463 17.008 -7.784 1.00 33.24 129 ARG B C 1
ATOM 527 O O . ARG B 1 6 ? -26.776 16.613 -8.739 1.00 33.84 129 ARG B O 1
ATOM 535 N N . PRO B 1 7 ? -27.310 18.225 -7.223 1.00 32.83 130 PRO B N 1
ATOM 536 C CA . PRO B 1 7 ? -26.442 19.206 -7.873 1.00 32.69 130 PRO B CA 1
ATOM 537 C C . PRO B 1 7 ? -25.022 18.701 -8.065 1.00 33.02 130 PRO B C 1
ATOM 538 O O . PRO B 1 7 ? -24.484 17.998 -7.203 1.00 33.01 130 PRO B O 1
ATOM 542 N N . SER B 1 8 ? -24.418 19.077 -9.188 1.00 32.94 131 SER B N 1
ATOM 543 C CA . SER B 1 8 ? -22.983 18.893 -9.381 1.00 33.29 131 SER B CA 1
ATOM 544 C C . SER B 1 8 ? -22.242 19.715 -8.328 1.00 32.79 131 SER B C 1
ATOM 545 O O . SER B 1 8 ? -22.713 20.781 -7.930 1.00 33.88 131 SER B O 1
ATOM 548 N N . GLY B 1 9 ? -21.101 19.217 -7.855 1.00 32.08 132 GLY B N 1
ATOM 549 C CA . GLY B 1 9 ? -20.305 19.976 -6.872 1.00 30.68 132 GLY B CA 1
ATOM 550 C C . GLY B 1 9 ? -20.759 19.824 -5.425 1.00 30.43 132 GLY B C 1
ATOM 551 O O . GLY B 1 9 ? -20.375 20.623 -4.562 1.00 30.47 132 GLY B O 1
ATOM 552 N N . THR B 1 10 ? -21.588 18.808 -5.161 1.00 28.58 133 THR B N 1
ATOM 553 C CA . THR B 1 10 ? -22.042 18.490 -3.792 1.00 27.30 133 THR B CA 1
ATOM 554 C C . THR B 1 10 ? -21.562 17.085 -3.402 1.00 26.14 133 THR B C 1
ATOM 555 O O . THR B 1 10 ? -21.320 16.242 -4.275 1.00 26.93 133 THR B O 1
ATOM 559 N N . VAL B 1 11 ? -21.426 16.850 -2.098 1.00 25.11 134 VAL B N 1
ATOM 560 C CA . VAL B 1 11 ? -21.015 15.560 -1.573 1.00 24.06 134 VAL B CA 1
ATOM 561 C C . VAL B 1 11 ? -22.244 14.707 -1.348 1.00 23.05 134 VAL B C 1
ATOM 562 O O . VAL B 1 11 ? -23.158 15.102 -0.613 1.00 22.41 134 VAL B O 1
ATOM 566 N N . SER B 1 12 ? -22.273 13.544 -1.989 1.00 21.81 135 SER B N 1
ATOM 567 C CA . SER B 1 12 ? -23.377 12.611 -1.793 1.00 21.90 135 SER B CA 1
ATOM 568 C C . SER B 1 12 ? -22.948 11.199 -2.118 1.00 21.39 135 SER B C 1
ATOM 569 O O . SER B 1 12 ? -21.933 10.987 -2.783 1.00 21.43 135 SER B O 1
ATOM 572 N N . CYS B 1 13 ? -23.731 10.244 -1.642 1.00 19.47 136 CYS B N 1
ATOM 573 C CA . CYS B 1 13 ? -23.515 8.839 -1.938 1.00 19.12 136 CYS B CA 1
ATOM 574 C C . CYS B 1 13 ? -24.408 8.457 -3.113 1.00 19.65 136 CYS B C 1
ATOM 575 O O . CYS B 1 13 ? -25.605 8.697 -3.054 1.00 19.25 136 CYS B O 1
ATOM 578 N N . PRO B 1 14 ? -23.821 7.858 -4.161 1.00 19.94 137 PRO B N 1
ATOM 579 C CA . PRO B 1 14 ? -24.572 7.525 -5.373 1.00 20.84 137 PRO B CA 1
ATOM 580 C C . PRO B 1 14 ? -25.391 6.272 -5.207 1.00 21.47 137 PRO B C 1
ATOM 581 O O . PRO B 1 14 ? -26.180 5.932 -6.099 1.00 22.66 137 PRO B O 1
ATOM 585 N N . ILE B 1 15 ? -25.217 5.579 -4.081 1.00 20.67 138 ILE B N 1
ATOM 586 C CA . ILE B 1 15 ? -25.982 4.352 -3.830 1.00 21.85 138 ILE B CA 1
ATOM 587 C C . ILE B 1 15 ? -27.283 4.684 -3.087 1.00 22.99 138 ILE B C 1
ATOM 588 O O . ILE B 1 15 ? -28.376 4.426 -3.597 1.00 24.20 138 ILE B O 1
ATOM 593 N N . CYS B 1 16 ? -27.178 5.260 -1.896 1.00 22.60 139 CYS B N 1
ATOM 594 C CA . CYS B 1 16 ? -28.360 5.571 -1.088 1.00 23.13 139 CYS B CA 1
ATOM 595 C C . CYS B 1 16 ? -28.960 6.934 -1.434 1.00 23.51 139 CYS B C 1
ATOM 596 O O . CYS B 1 16 ? -30.076 7.261 -0.986 1.00 24.38 139 CYS B O 1
ATOM 599 N N . MET B 1 17 ? -28.209 7.727 -2.208 1.00 23.54 140 MET B N 1
ATOM 600 C CA . MET B 1 17 ? -28.604 9.070 -2.659 1.00 24.70 140 MET B CA 1
ATOM 601 C C . MET B 1 17 ? -28.621 10.124 -1.554 1.00 24.23 140 MET B C 1
ATOM 602 O O . MET B 1 17 ? -29.133 11.230 -1.759 1.00 24.80 140 MET B O 1
ATOM 607 N N . ASP B 1 18 ? -28.099 9.779 -0.378 1.00 22.50 141 ASP B N 1
ATOM 608 C CA . ASP B 1 18 ? -28.048 10.724 0.733 1.00 22.77 141 ASP B CA 1
ATOM 609 C C . ASP B 1 18 ? -26.956 11.758 0.516 1.00 21.89 141 ASP B C 1
ATOM 610 O O . ASP B 1 18 ? -25.886 11.432 0.006 1.00 21.45 141 ASP B O 1
ATOM 615 N N . GLY B 1 19 ? -27.245 13.008 0.892 1.00 21.44 142 GLY B N 1
ATOM 616 C CA . GLY B 1 19 ? -26.233 14.065 0.907 1.00 20.53 142 GLY B CA 1
ATOM 617 C C . GLY B 1 19 ? -25.374 14.078 2.174 1.00 20.34 142 GLY B C 1
ATOM 618 O O . GLY B 1 19 ? -25.603 13.315 3.135 1.00 20.10 142 GLY B O 1
ATOM 619 N N . TYR B 1 20 ? -24.388 14.963 2.173 1.00 19.35 143 TYR B N 1
ATOM 620 C CA . TYR B 1 20 ? -23.422 15.048 3.261 1.00 19.90 143 TYR B CA 1
ATOM 621 C C . TYR B 1 20 ? -24.042 15.045 4.652 1.00 20.12 143 TYR B C 1
ATOM 622 O O . TYR B 1 20 ? -23.693 14.219 5.491 1.00 19.17 143 TYR B O 1
ATOM 631 N N . SER B 1 21 ? -24.947 15.989 4.919 1.00 20.63 144 SER B N 1
ATOM 632 C CA . SER B 1 21 ? -25.464 16.097 6.282 1.00 21.84 144 SER B CA 1
ATOM 633 C C . SER B 1 21 ? -26.301 14.891 6.655 1.00 21.83 144 SER B C 1
ATOM 634 O O . SER B 1 21 ? -26.219 14.424 7.779 1.00 23.16 144 SER B O 1
ATOM 637 N N . GLU B 1 22 ? -27.110 14.397 5.727 1.00 22.07 145 GLU B N 1
ATOM 638 C CA . GLU B 1 22 ? -27.896 13.178 5.957 1.00 22.67 145 GLU B CA 1
ATOM 639 C C . GLU B 1 22 ? -27.003 11.987 6.314 1.00 22.48 145 GLU B C 1
ATOM 640 O O . GLU B 1 22 ? -27.359 11.134 7.157 1.00 22.85 145 GLU B O 1
ATOM 646 N N . ILE B 1 23 ? -25.848 11.912 5.663 1.00 21.45 146 ILE B N 1
ATOM 647 C CA . ILE B 1 23 ? -24.914 10.830 5.950 1.00 20.55 146 ILE B CA 1
ATOM 648 C C . ILE B 1 23 ? -24.323 10.948 7.355 1.00 21.58 146 ILE B C 1
ATOM 649 O O . ILE B 1 23 ? -24.417 10.008 8.128 1.00 20.72 146 ILE B O 1
ATOM 654 N N . VAL B 1 24 ? -23.733 12.101 7.676 1.00 22.67 147 VAL B N 1
ATOM 655 C CA . VAL B 1 24 ? -22.991 12.246 8.931 1.00 24.90 147 VAL B CA 1
ATOM 656 C C . VAL B 1 24 ? -23.883 12.370 10.167 1.00 27.23 147 VAL B C 1
ATOM 657 O O . VAL B 1 24 ? -23.489 11.966 11.277 1.00 27.74 147 VAL B O 1
ATOM 661 N N . GLN B 1 25 ? -25.095 12.893 9.984 1.00 28.14 148 GLN B N 1
ATOM 662 C CA . GLN B 1 25 ? -25.992 13.105 11.118 1.00 29.70 148 GLN B CA 1
ATOM 663 C C . GLN B 1 25 ? -26.662 11.808 11.573 1.00 29.64 148 GLN B C 1
ATOM 664 O O . GLN B 1 25 ? -27.198 11.719 12.690 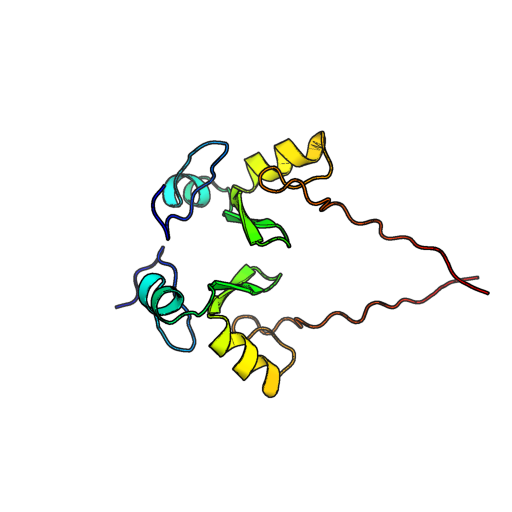1.00 30.16 148 GLN B O 1
ATOM 670 N N . ASN B 1 26 ? -26.552 10.791 10.718 1.00 29.20 149 ASN B N 1
ATOM 671 C CA . ASN B 1 26 ? -26.968 9.422 10.983 1.00 29.50 149 ASN B CA 1
ATOM 672 C C . ASN B 1 26 ? -25.839 8.548 11.546 1.00 27.92 149 ASN B C 1
ATOM 673 O O . ASN B 1 26 ? -26.021 7.356 11.765 1.00 29.28 149 ASN B O 1
ATOM 678 N N . GLY B 1 27 ? -24.662 9.124 11.726 1.00 26.68 150 GLY B N 1
ATOM 679 C CA . GLY B 1 27 ? -23.522 8.364 12.249 1.00 24.83 150 GLY B CA 1
ATOM 680 C C . GLY B 1 27 ? -22.725 7.569 11.227 1.00 23.54 150 GLY B C 1
ATOM 681 O O . GLY B 1 27 ? -21.927 6.701 11.587 1.00 24.42 150 GLY B O 1
ATOM 682 N N . ARG B 1 28 ? -22.939 7.838 9.946 1.00 21.00 151 ARG B N 1
ATOM 683 C CA . ARG B 1 28 ? -22.106 7.216 8.909 1.00 18.72 151 ARG B CA 1
ATOM 684 C C . ARG B 1 28 ? -20.964 8.176 8.559 1.00 17.67 151 ARG B C 1
ATOM 685 O O . ARG B 1 28 ? -20.969 9.335 8.994 1.00 16.87 151 ARG B O 1
ATOM 693 N N . LEU B 1 29 ? -19.969 7.675 7.813 1.00 15.94 152 LEU B N 1
ATOM 694 C CA . LEU B 1 29 ? -18.830 8.457 7.351 1.00 15.41 152 LEU B CA 1
ATOM 695 C C . LEU B 1 29 ? -18.915 8.619 5.853 1.00 14.79 152 LEU B C 1
ATOM 696 O O . LEU B 1 29 ? -19.531 7.801 5.169 1.00 14.50 152 LEU B O 1
ATOM 701 N N . ILE B 1 30 ? -18.316 9.696 5.355 1.00 14.64 153 ILE B N 1
ATOM 702 C CA . ILE B 1 30 ? -18.021 9.810 3.938 1.00 14.96 153 ILE B CA 1
ATOM 703 C C . ILE B 1 30 ? -16.759 8.975 3.712 1.00 14.38 153 ILE B C 1
ATOM 704 O O . ILE B 1 30 ? -15.822 9.069 4.504 1.00 14.22 153 ILE B O 1
ATOM 709 N N . VAL B 1 31 ? -16.738 8.148 2.664 1.00 13.58 154 VAL B N 1
ATOM 710 C CA . VAL B 1 31 ? -15.527 7.343 2.371 1.00 13.14 154 VAL B CA 1
ATOM 711 C C . VAL B 1 31 ? -15.135 7.556 0.922 1.00 13.56 154 VAL B C 1
ATOM 712 O O . VAL B 1 31 ? -15.993 7.917 0.104 1.00 13.81 154 VAL B O 1
ATOM 716 N N . SER B 1 32 ? -13.856 7.336 0.604 1.00 13.21 155 SER B N 1
ATOM 717 C CA . SER B 1 32 ? -13.402 7.335 -0.780 1.00 13.29 155 SER B CA 1
ATOM 718 C C . SER B 1 32 ? -12.651 6.030 -1.055 1.00 13.64 155 SER B C 1
ATOM 719 O O . SER B 1 32 ? -11.875 5.528 -0.216 1.00 13.47 155 SER B O 1
ATOM 722 N N . THR B 1 33 ? -12.854 5.491 -2.251 1.00 14.01 156 THR B N 1
ATOM 723 C CA . THR B 1 33 ? -11.904 4.490 -2.742 1.00 14.80 156 THR B CA 1
ATOM 724 C C . THR B 1 33 ? -10.577 5.132 -3.192 1.00 14.92 156 THR B C 1
ATOM 725 O O . THR B 1 33 ? -10.446 6.341 -3.364 1.00 16.19 156 THR B O 1
ATOM 729 N N . GLU B 1 34 ? -9.566 4.316 -3.424 1.00 15.71 157 GLU B N 1
ATOM 730 C CA . GLU B 1 34 ? -8.299 4.869 -3.877 1.00 16.93 157 GLU B CA 1
ATOM 731 C C . GLU B 1 34 ? -8.369 5.403 -5.302 1.00 16.81 157 GLU B C 1
ATOM 732 O O . GLU B 1 34 ? -7.561 6.262 -5.691 1.00 18.37 157 GLU B O 1
ATOM 738 N N . CYS B 1 35 ? -9.378 4.949 -6.043 1.00 16.36 158 CYS B N 1
ATOM 739 C CA . CYS B 1 35 ? -9.663 5.465 -7.400 1.00 16.76 158 CYS B CA 1
ATOM 740 C C . CYS B 1 35 ? -10.491 6.769 -7.375 1.00 17.30 158 CYS B C 1
ATOM 741 O O . CYS B 1 35 ? -10.885 7.307 -8.422 1.00 18.34 158 CYS B O 1
ATOM 744 N N . GLY B 1 36 ? -10.739 7.268 -6.174 1.00 15.89 159 GLY B N 1
ATOM 745 C CA . GLY B 1 36 ? -11.268 8.612 -6.006 1.00 14.84 159 GLY B CA 1
ATOM 746 C C . GLY B 1 36 ? -12.760 8.677 -5.943 1.00 14.63 159 GLY B C 1
ATOM 747 O O . GLY B 1 36 ? -13.318 9.755 -6.037 1.00 15.53 159 GLY B O 1
ATOM 748 N N . HIS B 1 37 ? -13.424 7.531 -5.791 1.00 13.71 160 HIS B N 1
ATOM 749 C CA . HIS B 1 37 ? -14.899 7.508 -5.828 1.00 14.06 160 HIS B CA 1
ATOM 750 C C . HIS B 1 37 ? -15.531 7.458 -4.446 1.00 13.38 160 HIS B C 1
ATOM 751 O O . HIS B 1 37 ? -15.091 6.721 -3.574 1.00 12.68 160 HIS B O 1
ATOM 758 N N . VAL B 1 38 ? -16.494 8.347 -4.255 1.00 13.22 161 VAL B N 1
ATOM 759 C CA . VAL B 1 38 ? -17.019 8.694 -2.918 1.00 14.09 161 VAL B CA 1
ATOM 760 C C . VAL B 1 38 ? -18.382 8.078 -2.645 1.00 14.63 161 VAL B C 1
ATOM 761 O O . VAL B 1 38 ? -19.266 8.048 -3.516 1.00 14.85 161 VAL B O 1
ATOM 765 N N . PHE B 1 39 ? -18.526 7.572 -1.419 1.00 13.87 162 PHE B N 1
ATOM 766 C CA . PHE B 1 39 ? -19.716 6.849 -0.994 1.00 14.68 162 PHE B CA 1
ATOM 767 C C . PHE B 1 39 ? -19.916 7.164 0.473 1.00 14.87 162 PHE B C 1
ATOM 768 O O . PHE B 1 39 ? -19.058 7.799 1.098 1.00 15.48 162 PHE B O 1
ATOM 776 N N . CYS B 1 40 ? -21.045 6.738 1.023 1.00 15.67 163 CYS B N 1
ATOM 777 C CA . CYS B 1 40 ? -21.148 6.611 2.473 1.00 15.73 163 CYS B CA 1
ATOM 778 C C . CYS B 1 40 ? -20.593 5.258 2.912 1.00 16.17 163 CYS B C 1
ATOM 779 O O . CYS B 1 40 ? -20.511 4.291 2.115 1.00 17.26 163 CYS B O 1
ATOM 782 N N . SER B 1 41 ? -20.194 5.195 4.179 1.00 16.94 164 SER B N 1
ATOM 783 C CA . SER B 1 41 ? -19.499 4.046 4.722 1.00 17.41 164 SER B CA 1
ATOM 784 C C . SER B 1 41 ? -20.385 2.790 4.663 1.00 18.64 164 SER B C 1
ATOM 785 O O . SER B 1 41 ? -19.898 1.691 4.371 1.00 18.38 164 SER B O 1
ATOM 788 N N . GLN B 1 42 ? -21.677 2.954 4.926 1.00 19.35 165 GLN B N 1
ATOM 789 C CA . GLN B 1 42 ? -22.565 1.782 4.985 1.00 20.05 165 GLN B CA 1
ATOM 790 C C . GLN B 1 42 ? -22.773 1.215 3.586 1.00 19.70 165 GLN B C 1
ATOM 791 O O . GLN B 1 42 ? -22.664 -0.002 3.377 1.00 20.07 165 GLN B O 1
ATOM 797 N N . CYS B 1 43 ? -23.026 2.080 2.615 1.00 19.13 166 CYS B N 1
ATOM 798 C CA . CYS B 1 43 ? -23.212 1.600 1.244 1.00 19.78 166 CYS B CA 1
ATOM 799 C C . CYS B 1 43 ? -22.009 0.907 0.639 1.00 19.89 166 CYS B C 1
ATOM 800 O O . CYS B 1 43 ? -22.154 -0.115 -0.043 1.00 20.45 166 CYS B O 1
ATOM 803 N N . LEU B 1 44 ? -20.814 1.450 0.874 1.00 19.98 167 LEU B N 1
ATOM 804 C CA . LEU B 1 44 ? -19.637 0.817 0.310 1.00 21.40 167 LEU B CA 1
ATOM 805 C C . LEU B 1 44 ? -19.366 -0.524 0.986 1.00 22.89 167 LEU B C 1
ATOM 806 O O . LEU B 1 44 ? -18.946 -1.474 0.323 1.00 23.95 167 LEU B O 1
ATOM 811 N N . ARG B 1 45 ? -19.628 -0.624 2.284 1.00 24.04 168 ARG B N 1
ATOM 812 C CA . ARG B 1 45 ? -19.451 -1.917 2.961 1.00 25.26 168 ARG B CA 1
ATOM 813 C C . ARG B 1 45 ? -20.441 -2.976 2.474 1.00 26.16 168 ARG B C 1
ATOM 814 O O . ARG B 1 45 ? -20.039 -4.129 2.228 1.00 27.46 168 ARG B O 1
ATOM 822 N N . ASP B 1 46 ? -21.710 -2.593 2.328 1.00 26.26 169 ASP B N 1
ATOM 823 C CA . ASP B 1 46 ? -22.749 -3.468 1.762 1.00 28.14 169 ASP B CA 1
ATOM 824 C C . ASP B 1 46 ? -22.361 -3.944 0.368 1.00 28.85 169 ASP B C 1
ATOM 825 O O . ASP B 1 46 ? -22.601 -5.101 0.009 1.00 29.31 169 ASP B O 1
ATOM 830 N N . SER B 1 47 ? -21.774 -3.047 -0.426 1.00 28.60 170 SER B N 1
ATOM 831 C CA . SER B 1 47 ? -21.312 -3.379 -1.761 1.00 29.67 170 SER B CA 1
ATOM 832 C C . SER B 1 47 ? -20.194 -4.381 -1.748 1.00 29.81 170 SER B C 1
ATOM 833 O O . SER B 1 47 ? -20.180 -5.307 -2.553 1.00 30.69 170 SER B O 1
ATOM 836 N N . LEU B 1 48 ? -19.256 -4.204 -0.829 1.00 30.55 171 LEU B N 1
ATOM 837 C CA . LEU B 1 48 ? -18.093 -5.068 -0.790 1.00 31.59 171 LEU B CA 1
ATOM 838 C C . LEU B 1 48 ? -18.422 -6.464 -0.226 1.00 32.26 171 LEU B C 1
ATOM 839 O O . LEU B 1 48 ? -17.582 -7.363 -0.233 1.00 33.44 171 LEU B O 1
ATOM 844 N N . LYS B 1 49 ? -19.668 -6.649 0.204 1.00 33.06 172 LYS B N 1
ATOM 845 C CA . LYS B 1 49 ? -20.181 -7.966 0.593 1.00 33.21 172 LYS B CA 1
ATOM 846 C C . LYS B 1 49 ? -20.415 -8.862 -0.627 1.00 33.51 172 LYS B C 1
ATOM 847 O O . LYS B 1 49 ? -20.266 -10.094 -0.549 1.00 34.70 172 LYS B O 1
ATOM 853 N N . ASN B 1 50 ? -20.783 -8.239 -1.746 1.00 33.53 173 ASN B N 1
ATOM 854 C CA . ASN B 1 50 ? -21.145 -8.948 -2.980 1.00 33.31 173 ASN B CA 1
ATOM 855 C C . ASN B 1 50 ? -20.122 -8.792 -4.118 1.00 33.43 173 ASN B C 1
ATOM 856 O O . ASN B 1 50 ? -20.314 -9.371 -5.198 1.00 34.68 173 ASN B O 1
ATOM 861 N N . ALA B 1 51 ? -19.037 -8.033 -3.885 1.00 32.49 174 ALA B N 1
ATOM 862 C CA . ALA B 1 51 ? -18.060 -7.709 -4.945 1.00 30.91 174 ALA B CA 1
ATOM 863 C C . ALA B 1 51 ? -16.769 -7.064 -4.413 1.00 30.60 174 ALA B C 1
ATOM 864 O O . ALA B 1 51 ? -16.825 -6.298 -3.447 1.00 30.98 174 ALA B O 1
ATOM 866 N N . ASN B 1 52 ? -15.620 -7.353 -5.038 1.00 28.82 175 ASN B N 1
ATOM 867 C CA . ASN B 1 52 ? -14.338 -6.756 -4.615 1.00 28.49 175 ASN B CA 1
ATOM 868 C C . ASN B 1 52 ? -13.970 -5.517 -5.438 1.00 27.14 175 ASN B C 1
ATOM 869 O O . ASN B 1 52 ? -12.812 -5.103 -5.492 1.00 28.09 175 ASN B O 1
ATOM 8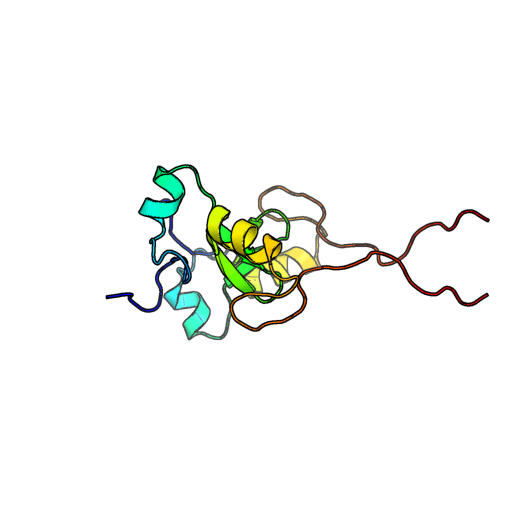74 N N . THR B 1 53 ? -14.952 -4.923 -6.094 1.00 25.27 176 THR B N 1
ATOM 875 C CA . THR B 1 53 ? -14.627 -3.846 -7.018 1.00 23.79 176 THR B CA 1
ATOM 876 C C . THR B 1 53 ? -15.338 -2.570 -6.607 1.00 21.38 176 THR B C 1
ATOM 877 O O . THR B 1 53 ? -16.336 -2.596 -5.877 1.00 22.59 176 THR B O 1
ATOM 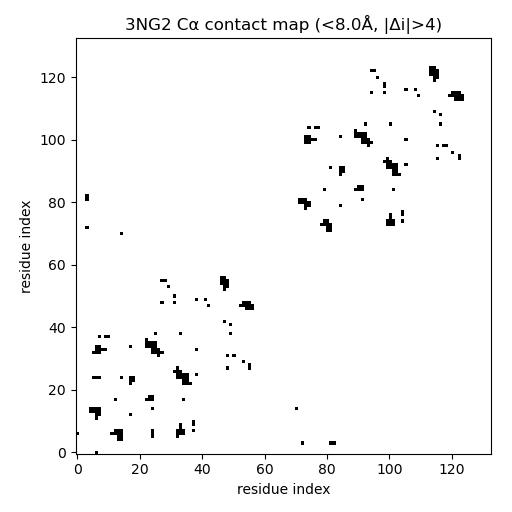881 N N . CYS B 1 54 ? -14.792 -1.449 -7.053 1.00 20.41 177 CYS B N 1
ATOM 882 C CA . CYS B 1 54 ? -15.457 -0.149 -6.886 1.00 18.38 177 CYS B CA 1
ATOM 883 C C . CYS B 1 54 ? -16.846 -0.140 -7.570 1.00 19.00 177 CYS B C 1
ATOM 884 O O . CYS B 1 54 ? -16.958 -0.438 -8.763 1.00 17.65 177 CYS B O 1
ATOM 887 N N . PRO B 1 55 ? -17.911 0.219 -6.823 1.00 18.62 178 PRO B N 1
ATOM 888 C CA . PRO B 1 55 ? -19.233 0.309 -7.420 1.00 19.50 178 PRO B CA 1
ATOM 889 C C . PRO B 1 55 ? -19.287 1.214 -8.655 1.00 19.77 178 PRO B C 1
ATOM 890 O O . PRO B 1 55 ? -20.088 0.976 -9.561 1.00 21.55 178 PRO B O 1
ATOM 894 N N . THR B 1 56 ? -18.440 2.224 -8.703 1.00 19.52 179 THR B N 1
ATOM 895 C CA . THR B 1 56 ? -18.570 3.284 -9.701 1.00 19.60 179 THR B CA 1
ATOM 896 C C . THR B 1 56 ? -17.767 2.977 -10.967 1.00 19.98 179 THR B C 1
ATOM 897 O O . THR B 1 56 ? -18.290 3.092 -12.063 1.00 19.96 179 THR B O 1
ATOM 901 N N . CYS B 1 57 ? -16.503 2.569 -10.821 1.00 20.46 180 CYS B N 1
ATOM 902 C CA . CYS B 1 57 ? -15.592 2.431 -11.969 1.00 20.29 180 CYS B CA 1
ATOM 903 C C . CYS B 1 57 ? -15.129 0.988 -12.148 1.00 20.70 180 CYS B C 1
ATOM 904 O O . CYS B 1 57 ? -14.447 0.638 -13.149 1.00 20.21 180 CYS B O 1
ATOM 907 N N . ARG B 1 58 ? -15.481 0.183 -11.158 1.00 20.88 181 ARG B N 1
ATOM 908 C CA . ARG B 1 58 ? -15.267 -1.268 -11.146 1.00 23.15 181 ARG B CA 1
ATOM 909 C C . ARG B 1 58 ? -13.799 -1.728 -11.071 1.00 23.79 181 ARG B C 1
ATOM 910 O O . ARG B 1 58 ? -13.498 -2.913 -11.291 1.00 24.28 181 ARG B O 1
ATOM 918 N N . LYS B 1 59 ? -12.899 -0.800 -10.736 1.00 23.99 182 LYS B N 1
ATOM 919 C CA . LYS B 1 59 ? -11.506 -1.122 -10.380 1.00 24.88 182 LYS B CA 1
ATOM 920 C C . LYS B 1 59 ? -11.487 -1.985 -9.119 1.00 25.28 182 LYS B C 1
ATOM 921 O O . LYS B 1 59 ? -12.328 -1.828 -8.236 1.00 24.08 182 LYS B O 1
ATOM 927 N N . LYS B 1 60 ? -10.531 -2.914 -9.038 1.00 26.56 183 LYS B N 1
ATOM 928 C CA . LYS B 1 60 ? -10.382 -3.772 -7.857 1.00 27.82 183 LYS B CA 1
ATOM 929 C C . LYS B 1 60 ? -9.990 -2.900 -6.650 1.00 28.17 183 LYS B C 1
ATOM 930 O O . LYS B 1 60 ? -9.047 -2.117 -6.736 1.00 29.54 183 LYS B O 1
ATOM 936 N N . ILE B 1 61 ? -10.709 -3.012 -5.542 1.00 28.62 184 ILE B N 1
ATOM 937 C CA . ILE B 1 61 ? -10.394 -2.196 -4.356 1.00 29.50 184 ILE B CA 1
ATOM 938 C C . ILE B 1 61 ? -9.892 -3.053 -3.195 1.00 29.96 184 ILE B C 1
ATOM 939 O O . ILE B 1 61 ? -9.979 -2.653 -2.029 1.00 30.38 184 ILE B O 1
ATOM 944 N N . ASN B 1 62 ? -9.403 -4.241 -3.558 1.00 30.26 185 ASN B N 1
ATOM 945 C CA . ASN B 1 62 ? -8.675 -5.169 -2.671 1.00 31.29 185 ASN B CA 1
ATOM 946 C C . ASN B 1 62 ? -7.231 -5.129 -3.109 1.00 31.00 185 ASN B C 1
ATOM 947 O O . ASN B 1 62 ? -6.950 -4.921 -4.285 1.00 32.42 185 ASN B O 1
ATOM 952 N N . HIS B 1 63 ? -6.307 -5.374 -2.183 1.00 30.76 186 HIS B N 1
ATOM 953 C CA . HIS B 1 63 ? -4.889 -5.302 -2.464 1.00 30.28 186 HIS B CA 1
ATOM 954 C C . HIS B 1 63 ? -4.234 -6.367 -1.556 1.00 28.65 186 HIS B C 1
ATOM 955 O O . HIS B 1 63 ? -4.127 -6.162 -0.363 1.00 27.48 186 HIS B O 1
ATOM 962 N N . LYS B 1 64 ? -3.827 -7.503 -2.110 1.00 28.05 187 LYS B N 1
ATOM 963 C CA . LYS B 1 64 ? -3.146 -8.519 -1.294 1.00 27.22 187 LYS B CA 1
ATOM 964 C C . LYS B 1 64 ? -1.639 -8.239 -1.263 1.00 26.12 187 LYS B C 1
ATOM 965 O O . LYS B 1 64 ? -0.979 -8.195 -2.312 1.00 26.11 187 LYS B O 1
ATOM 971 N N . ARG B 1 65 ? -1.115 -8.045 -0.048 1.00 24.05 188 ARG B N 1
ATOM 972 C CA . ARG B 1 65 ? 0.223 -7.511 0.164 1.00 22.83 188 ARG B CA 1
ATOM 973 C C . ARG B 1 65 ? 1.271 -8.623 0.172 1.00 21.28 188 ARG B C 1
ATOM 974 O O . ARG B 1 65 ? 1.822 -8.980 1.211 1.00 20.42 188 ARG B O 1
ATOM 982 N N . TYR B 1 66 ? 1.515 -9.177 -1.007 1.00 19.57 189 TYR B N 1
ATOM 983 C CA . TYR B 1 66 ? 2.657 -10.051 -1.177 1.00 17.42 189 TYR B CA 1
ATOM 984 C C . TYR B 1 66 ? 3.211 -9.879 -2.571 1.00 17.39 189 TYR B C 1
ATOM 985 O O . TYR B 1 66 ? 2.568 -9.292 -3.429 1.00 16.63 189 TYR B O 1
ATOM 994 N N . HIS B 1 67 ? 4.414 -10.394 -2.810 1.00 15.31 190 HIS B N 1
ATOM 995 C CA . HIS B 1 67 ? 5.005 -10.197 -4.138 1.00 14.37 190 HIS B CA 1
ATOM 996 C C . HIS B 1 67 ? 6.083 -11.245 -4.368 1.00 14.52 190 HIS B C 1
ATOM 997 O O . HIS B 1 67 ? 6.601 -11.822 -3.415 1.00 13.94 190 HIS B O 1
ATOM 1004 N N . PRO B 1 68 ? 6.442 -11.493 -5.635 1.00 15.74 191 PRO B N 1
ATOM 1005 C CA . PRO B 1 68 ? 7.538 -12.398 -5.975 1.00 15.58 191 PRO B CA 1
ATOM 1006 C C . PRO B 1 68 ? 8.850 -11.874 -5.408 1.00 15.42 191 PRO B C 1
ATOM 1007 O O . PRO B 1 68 ? 9.005 -10.667 -5.190 1.00 15.67 191 PRO B O 1
ATOM 1011 N N . ILE B 1 69 ? 9.777 -12.774 -5.115 1.00 15.33 192 ILE B N 1
ATOM 1012 C CA . ILE B 1 69 ? 11.146 -12.375 -4.816 1.00 16.35 192 ILE B CA 1
ATOM 1013 C C . ILE B 1 69 ? 12.078 -13.166 -5.719 1.00 17.15 192 ILE B C 1
ATOM 1014 O O . ILE B 1 69 ? 11.820 -14.326 -6.005 1.00 16.75 192 ILE B O 1
ATOM 1019 N N . TYR B 1 70 ? 13.125 -12.519 -6.207 1.00 17.13 193 TYR B N 1
ATOM 1020 C CA . TYR B 1 70 ? 13.989 -13.130 -7.208 1.00 19.78 193 TYR B CA 1
ATOM 1021 C C . TYR B 1 70 ? 15.393 -13.271 -6.627 1.00 22.15 193 TYR B C 1
ATOM 1022 O O . TYR B 1 70 ? 16.105 -12.300 -6.463 1.00 23.54 193 TYR B O 1
ATOM 1031 N N . ILE B 1 71 ? 15.749 -14.500 -6.288 1.00 26.12 194 ILE B N 1
ATOM 1032 C CA . ILE B 1 71 ? 16.995 -14.802 -5.579 1.00 29.17 194 ILE B CA 1
ATOM 1033 C C . ILE B 1 71 ? 18.227 -14.820 -6.513 1.00 30.29 194 ILE B C 1
ATOM 1034 O O . ILE B 1 71 ? 18.268 -15.571 -7.513 1.00 32.05 194 ILE B O 1
#

Secondary structure (DSSP, 8-state):
--TT--B-TTT--BHHHHHTTT--EEE-TTS-EEEHHHHHHHHHH-SB-TTT--B----S------/---TTS-B-TTT--BHHHHHHTT--EEE-TTS-EEEHHHHHHHHTT-SB-TTT--B-----------

CATH classification: 3.30.40.10

Organism: Rattus norvegicus (NCBI:txid10116)

Nearest PDB structures (foldseek):
  3ng2-assembly1_B  TM=1.015E+00  e=6.056E-13  Rattus norvegicus
  2xeu-assembly1_A-2  TM=8.367E-01  e=5.876E-10  Homo sapiens
  4ap4-assembly1_A  TM=8.394E-01  e=1.600E-09  Rattus norvegicus
  2ea6-assembly1_A  TM=8.289E-01  e=2.388E-09  Homo sapiens
  8q7e-assembly1_D  TM=6.838E-01  e=1.193E-02  Homo sapiens

Radius of gyration: 17.47 Å; Cα contacts (8 Å, |Δi|>4): 147; chains: 2; bounding box: 49×45×25 Å

Solvent-accessible surface area: 10262 Å² total; per-residue (Å²): 236,94,103,37,62,44,22,0,61,88,48,140,45,18,86,54,93,0,50,145,108,70,52,115,50,42,60,11,136,37,49,54,57,2,0,12,70,19,16,128,68,31,63,140,144,39,74,33,0,34,84,61,134,104,108,37,82,142,117,225,158,96,88,79,197,184,213,101,61,119,56,69,37,22,0,70,78,48,113,33,9,57,56,107,1,52,150,106,70,36,119,55,41,62,11,172,37,48,55,59,1,0,10,80,13,18,145,90,28,70,186,142,37,70,30,0,33,80,61,139,84,104,43,74,149,158,228,177,94,89,89,196,184

Sequence (133 aa):
RPSGTVSCPICMDGYSEIVQNGRLIVSTECGHVFCSQCLRDSLKNANTCPTCRKKINHKRYHPIYILRPSGTVSCPICMDGYSEIVQNGRLIVSTECGHVFCSQCLRDSLKNANTCPTCRKKINHKRYHPIYI

B-factor: mean 24.03, std 7.31, range [10.96, 55.84]